Protein AF-A0A948C329-F1 (afdb_monomer_lite)

Sequence (79 aa):
MGNADSTIFVPLTTAQQRLFGTKYLSNIALSVTTTEMIDTAKDTIEKTLLAHFKISSPDDANFTVASQADVVTTINDIT

Secondary structure (DSSP, 8-state):
---GGG-----HHHIIIIIS-----S------SSGGGHHHHHHHHHHHHHHHHT-SSGGG-S-----HHHHHHHHHTT-

Radius of gyration: 16.01 Å; chains: 1; bounding box: 38×31×30 Å

pLDDT: mean 81.5, std 14.12, range [42.69, 93.0]

Structure (mmCIF, N/CA/C/O backbone):
data_AF-A0A948C329-F1
#
_entry.id   AF-A0A948C329-F1
#
loop_
_atom_site.group_PDB
_atom_site.id
_atom_site.type_symbol
_atom_site.label_atom_id
_atom_site.label_alt_id
_atom_site.label_comp_id
_atom_site.label_asym_id
_atom_site.label_entity_id
_atom_site.label_seq_id
_atom_site.pdbx_PDB_ins_code
_atom_site.Cartn_x
_atom_site.Cartn_y
_atom_site.Cartn_z
_atom_site.occupancy
_atom_site.B_iso_or_equiv
_atom_site.auth_seq_id
_atom_site.auth_comp_id
_atom_site.auth_asym_id
_atom_site.auth_atom_id
_atom_site.pdbx_PDB_model_num
ATOM 1 N N . MET A 1 1 ? 2.205 -20.013 6.553 1.00 48.06 1 MET A N 1
ATOM 2 C CA . MET A 1 1 ? 2.838 -19.011 7.437 1.00 48.06 1 MET A CA 1
ATOM 3 C C . MET A 1 1 ? 4.174 -19.597 7.871 1.00 48.06 1 MET A C 1
ATOM 5 O O . MET A 1 1 ? 4.178 -20.567 8.614 1.00 48.06 1 MET A O 1
ATOM 9 N N . GLY A 1 2 ? 5.276 -19.152 7.261 1.00 49.09 2 GLY A N 1
ATOM 10 C CA . GLY A 1 2 ? 6.613 -19.694 7.526 1.00 49.09 2 GLY A CA 1
ATOM 11 C C . GLY A 1 2 ? 7.109 -19.295 8.915 1.00 49.09 2 GLY A C 1
ATOM 12 O O . GLY A 1 2 ? 6.764 -18.219 9.394 1.00 49.09 2 GLY A O 1
ATOM 13 N N . ASN A 1 3 ? 7.874 -20.183 9.552 1.00 56.34 3 ASN A N 1
ATOM 14 C CA . ASN A 1 3 ? 8.431 -20.002 10.893 1.00 56.34 3 ASN A CA 1
ATOM 15 C C . ASN A 1 3 ? 9.060 -18.609 11.068 1.00 56.34 3 ASN A C 1
ATOM 17 O O . ASN A 1 3 ? 9.905 -18.197 10.268 1.00 56.34 3 ASN A O 1
ATOM 21 N N . ALA A 1 4 ? 8.667 -17.906 12.136 1.00 60.97 4 ALA A N 1
ATOM 22 C CA . ALA A 1 4 ? 9.198 -16.589 12.500 1.00 60.97 4 ALA A CA 1
ATOM 23 C C . ALA A 1 4 ? 10.733 -16.592 12.664 1.00 60.97 4 ALA A C 1
ATOM 25 O O . ALA A 1 4 ? 11.370 -15.556 12.499 1.00 60.97 4 ALA A O 1
ATOM 26 N N . ASP A 1 5 ? 11.322 -17.772 12.876 1.00 71.94 5 ASP A N 1
ATOM 27 C CA . ASP A 1 5 ? 12.762 -18.007 13.014 1.00 71.94 5 ASP A CA 1
ATOM 28 C C . ASP A 1 5 ? 13.582 -17.663 11.761 1.00 71.94 5 ASP A C 1
ATOM 30 O O . ASP A 1 5 ? 14.797 -17.505 11.842 1.00 71.94 5 ASP A O 1
ATOM 34 N N . SER A 1 6 ? 12.950 -17.547 10.589 1.00 81.81 6 SER A N 1
ATOM 35 C CA . SER A 1 6 ? 13.628 -17.203 9.327 1.00 81.81 6 SER A CA 1
ATOM 36 C C . SER A 1 6 ? 13.298 -15.796 8.818 1.00 81.81 6 SER A C 1
ATOM 38 O O . SER A 1 6 ? 13.508 -15.504 7.642 1.00 81.81 6 SER A O 1
ATOM 40 N N . THR A 1 7 ? 12.776 -14.917 9.680 1.00 84.19 7 THR A N 1
ATOM 41 C CA . THR A 1 7 ? 12.444 -13.531 9.317 1.00 84.19 7 THR A CA 1
ATOM 42 C C . THR A 1 7 ? 13.332 -12.549 10.072 1.00 84.19 7 THR A C 1
ATOM 44 O O . THR A 1 7 ? 13.479 -12.634 11.286 1.00 84.19 7 THR A O 1
ATOM 47 N N . ILE A 1 8 ? 13.903 -11.580 9.355 1.00 86.00 8 ILE A N 1
ATOM 48 C CA . ILE A 1 8 ? 14.655 -10.468 9.944 1.00 86.00 8 ILE A CA 1
ATOM 49 C C . ILE A 1 8 ? 14.027 -9.137 9.537 1.00 86.00 8 ILE A C 1
ATOM 51 O O . ILE A 1 8 ? 13.527 -8.989 8.421 1.00 86.00 8 ILE A O 1
ATOM 55 N N . PHE A 1 9 ? 14.083 -8.154 10.433 1.00 89.50 9 PHE A N 1
ATOM 56 C CA . PHE A 1 9 ? 13.658 -6.791 10.133 1.00 89.50 9 PHE A CA 1
ATOM 57 C C . PHE A 1 9 ? 14.851 -5.960 9.684 1.00 89.50 9 PHE A C 1
ATOM 59 O O . PHE A 1 9 ? 15.888 -5.915 10.343 1.00 89.50 9 PHE A O 1
ATOM 66 N N . VAL A 1 10 ? 14.682 -5.273 8.561 1.00 91.38 10 VAL A N 1
ATOM 67 C CA . VAL A 1 10 ? 15.679 -4.362 8.003 1.00 91.38 10 VAL A CA 1
ATOM 68 C C . VAL A 1 10 ? 15.007 -3.038 7.639 1.00 91.38 10 VAL A C 1
ATOM 70 O O . VAL A 1 10 ? 13.829 -3.034 7.274 1.00 91.38 10 VAL A O 1
ATOM 73 N N . PRO A 1 11 ? 15.720 -1.900 7.706 1.00 93.00 11 PRO A N 1
ATOM 74 C CA . PRO A 1 11 ? 15.175 -0.629 7.245 1.00 93.00 11 PRO A CA 1
ATOM 75 C C . PRO A 1 11 ? 14.781 -0.693 5.765 1.00 93.00 11 PRO A C 1
ATOM 77 O O . PRO A 1 11 ? 15.535 -1.216 4.940 1.00 93.00 11 PRO A O 1
ATOM 80 N N . LEU A 1 12 ? 13.638 -0.098 5.415 1.00 89.81 12 LEU A N 1
ATOM 81 C CA . LEU A 1 12 ? 13.087 -0.142 4.056 1.00 89.81 12 LEU A CA 1
ATOM 82 C C . LEU A 1 12 ? 14.089 0.334 2.998 1.00 89.81 12 LEU A C 1
ATOM 84 O O . LEU A 1 12 ? 14.311 -0.342 1.997 1.00 89.81 12 LEU A O 1
ATOM 88 N N . THR A 1 13 ? 14.748 1.466 3.243 1.00 93.00 13 THR A N 1
ATOM 89 C CA . THR A 1 13 ? 15.738 2.030 2.315 1.00 93.00 13 THR A CA 1
ATOM 90 C C . THR A 1 13 ? 16.927 1.093 2.101 1.00 93.00 13 THR A C 1
ATOM 92 O O . THR A 1 13 ? 17.453 1.010 0.993 1.00 93.00 13 THR A O 1
ATOM 95 N N . THR A 1 14 ? 17.320 0.331 3.128 1.00 91.94 14 THR A 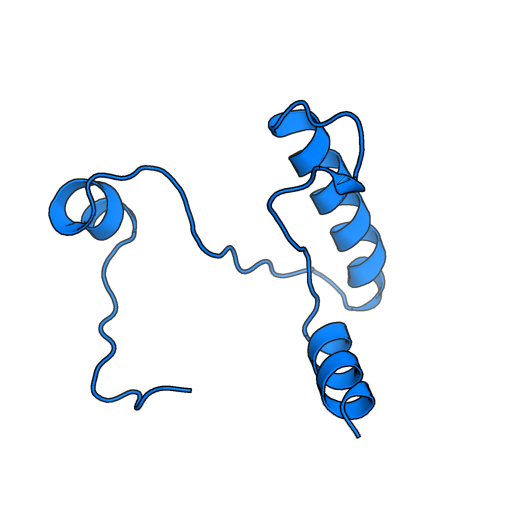N 1
ATOM 96 C CA . THR A 1 14 ? 18.397 -0.666 3.031 1.00 91.94 14 THR A CA 1
ATOM 97 C C . THR A 1 14 ? 17.957 -1.860 2.194 1.00 91.94 14 THR A C 1
ATOM 99 O O . THR A 1 14 ? 18.693 -2.280 1.302 1.00 91.94 14 THR A O 1
ATOM 102 N N . ALA A 1 15 ? 16.742 -2.366 2.423 1.00 90.81 15 ALA A N 1
ATOM 103 C CA . ALA A 1 15 ? 16.168 -3.434 1.613 1.00 90.81 15 ALA A CA 1
ATOM 104 C C . ALA A 1 15 ? 16.086 -3.036 0.130 1.00 90.81 15 ALA A C 1
ATOM 106 O O . ALA A 1 15 ? 16.556 -3.769 -0.738 1.00 90.81 15 ALA A O 1
ATOM 107 N N . GLN A 1 16 ? 15.562 -1.843 -0.152 1.00 91.69 16 GLN A N 1
ATOM 108 C CA . GLN A 1 16 ? 15.384 -1.330 -1.510 1.00 91.69 16 GLN A CA 1
ATOM 109 C C . GLN A 1 16 ? 16.711 -1.114 -2.246 1.00 91.69 16 GLN A C 1
ATOM 111 O O . GLN A 1 16 ? 16.867 -1.567 -3.377 1.00 91.69 16 GLN A O 1
ATOM 116 N N . GLN A 1 17 ? 17.682 -0.450 -1.612 1.00 92.38 17 GLN A N 1
ATOM 117 C CA . GLN A 1 17 ? 18.918 -0.037 -2.287 1.00 92.38 17 GLN A CA 1
ATOM 118 C C . GLN A 1 17 ? 20.015 -1.102 -2.275 1.00 92.38 17 GLN A C 1
ATOM 120 O O . GLN A 1 17 ? 20.777 -1.189 -3.234 1.00 92.38 17 GLN A O 1
ATOM 125 N N . ARG A 1 18 ? 20.141 -1.874 -1.187 1.00 91.00 18 ARG A N 1
ATOM 126 C CA . ARG A 1 18 ? 21.295 -2.765 -0.971 1.00 91.00 18 ARG A CA 1
ATOM 127 C C . ARG A 1 18 ? 20.973 -4.249 -1.094 1.00 91.00 18 ARG A C 1
ATOM 129 O O . ARG A 1 18 ? 21.878 -5.003 -1.426 1.00 91.00 18 ARG A O 1
ATOM 136 N N . LEU A 1 19 ? 19.736 -4.671 -0.817 1.00 90.44 19 LEU A N 1
ATOM 137 C CA . LEU A 1 19 ? 19.370 -6.095 -0.836 1.00 90.44 19 LEU A CA 1
ATOM 138 C C . LEU A 1 19 ? 18.659 -6.503 -2.129 1.00 90.44 19 LEU A C 1
ATOM 140 O O . LEU A 1 19 ? 19.051 -7.484 -2.751 1.00 90.44 19 LEU A O 1
ATOM 144 N N . PHE A 1 20 ? 17.631 -5.757 -2.539 1.00 89.56 20 PHE A N 1
ATOM 145 C CA . PHE A 1 20 ? 16.742 -6.158 -3.636 1.00 89.56 20 PHE A CA 1
ATOM 146 C C . PHE A 1 20 ? 16.891 -5.321 -4.910 1.00 89.56 20 PHE A C 1
ATOM 148 O O . PHE A 1 20 ? 16.405 -5.730 -5.960 1.00 89.56 20 PHE A O 1
ATOM 155 N N . GLY A 1 21 ? 17.523 -4.144 -4.838 1.00 89.69 21 GLY A N 1
ATOM 156 C CA . GLY A 1 21 ? 17.706 -3.265 -6.000 1.00 89.69 21 GLY A CA 1
ATOM 157 C C . GLY A 1 21 ? 16.389 -2.786 -6.626 1.00 89.69 21 GLY A C 1
ATOM 158 O O . GLY A 1 21 ? 16.330 -2.533 -7.827 1.00 89.69 21 GLY A O 1
ATOM 159 N N . THR A 1 22 ? 15.321 -2.683 -5.832 1.00 89.38 22 THR A N 1
ATOM 160 C CA . THR A 1 22 ? 13.976 -2.304 -6.285 1.00 89.38 22 THR A CA 1
ATOM 161 C C . THR A 1 22 ? 13.437 -1.130 -5.484 1.00 89.38 22 THR A C 1
ATOM 163 O O . THR A 1 22 ? 13.758 -0.955 -4.312 1.00 89.38 22 THR A O 1
ATOM 166 N N . LYS A 1 23 ? 12.576 -0.334 -6.118 1.00 87.12 23 LYS A N 1
ATOM 167 C CA . LYS A 1 23 ? 11.848 0.779 -5.489 1.00 87.12 23 LYS A CA 1
ATOM 168 C C . LYS A 1 23 ? 10.379 0.457 -5.204 1.00 87.12 23 LYS A C 1
ATOM 170 O O . LYS A 1 23 ? 9.670 1.302 -4.669 1.00 87.12 23 LYS A O 1
ATOM 175 N N . TYR A 1 24 ? 9.915 -0.730 -5.592 1.00 87.62 24 TYR A N 1
ATOM 176 C CA . TYR A 1 24 ? 8.522 -1.139 -5.431 1.00 87.62 24 TYR A CA 1
ATOM 177 C C . TYR A 1 24 ? 8.291 -1.768 -4.057 1.00 87.62 24 TYR A C 1
ATOM 179 O O . TYR A 1 24 ? 9.193 -2.378 -3.480 1.00 87.62 24 TYR A O 1
ATOM 187 N N . LEU A 1 25 ? 7.083 -1.589 -3.530 1.00 87.94 25 LEU A N 1
ATOM 188 C CA . LEU A 1 25 ? 6.654 -2.138 -2.247 1.00 87.94 25 LEU A CA 1
ATOM 189 C C . LEU A 1 25 ? 5.725 -3.321 -2.502 1.00 87.94 25 LEU A C 1
ATOM 191 O O . LEU A 1 25 ? 4.859 -3.238 -3.366 1.00 87.94 25 LEU A O 1
ATOM 195 N N . SER A 1 26 ? 5.899 -4.402 -1.744 1.00 86.06 26 SER A N 1
ATOM 196 C CA . SER A 1 26 ? 5.015 -5.569 -1.835 1.00 86.06 26 SER A CA 1
ATOM 197 C C . SER A 1 26 ? 3.737 -5.390 -1.022 1.00 86.06 26 SER A C 1
ATOM 199 O O . SER A 1 26 ? 2.685 -5.829 -1.455 1.00 86.06 26 SER A O 1
ATOM 201 N N . ASN A 1 27 ? 3.830 -4.750 0.148 1.00 85.25 27 ASN A N 1
ATOM 202 C CA . ASN A 1 27 ? 2.714 -4.558 1.071 1.00 85.25 27 ASN A CA 1
ATOM 203 C C . ASN A 1 27 ? 2.835 -3.195 1.760 1.00 85.25 27 ASN A C 1
ATOM 205 O O . ASN A 1 27 ? 3.942 -2.768 2.099 1.00 85.25 27 ASN A O 1
ATOM 209 N N . ILE A 1 28 ? 1.700 -2.543 2.008 1.00 88.19 28 ILE A N 1
ATOM 210 C CA . ILE A 1 28 ? 1.609 -1.309 2.795 1.00 88.19 28 ILE A CA 1
ATOM 211 C C . ILE A 1 28 ? 0.538 -1.528 3.860 1.00 88.19 28 ILE A C 1
ATOM 213 O O . ILE A 1 28 ? -0.612 -1.809 3.536 1.00 88.19 28 ILE A O 1
ATOM 217 N N . ALA A 1 29 ? 0.918 -1.403 5.130 1.00 87.25 29 ALA A N 1
ATOM 218 C CA . ALA A 1 29 ? -0.030 -1.414 6.235 1.00 87.25 29 ALA A CA 1
ATOM 219 C C . ALA A 1 29 ? -0.494 0.019 6.519 1.00 87.25 29 ALA A C 1
ATOM 221 O O . ALA A 1 29 ? 0.329 0.928 6.648 1.00 87.25 29 ALA A O 1
ATOM 222 N N . LEU A 1 30 ? -1.807 0.214 6.617 1.00 86.38 30 LEU A N 1
ATOM 223 C CA . LEU A 1 30 ? -2.435 1.506 6.882 1.00 86.38 30 LEU A CA 1
ATOM 224 C C . LEU A 1 30 ? -3.259 1.413 8.166 1.00 86.38 30 LEU A C 1
ATOM 226 O O . LEU A 1 30 ? -3.853 0.376 8.454 1.00 86.38 30 LEU A O 1
ATOM 230 N N . SER A 1 31 ? -3.288 2.503 8.929 1.00 87.12 31 SER A N 1
ATOM 231 C CA . SER A 1 31 ? -4.112 2.632 10.130 1.00 87.12 31 SER A CA 1
ATOM 232 C C . SER A 1 31 ? -5.167 3.705 9.897 1.00 87.12 31 SER A C 1
ATOM 234 O O . SER A 1 31 ? -4.845 4.794 9.420 1.00 87.12 31 SER A O 1
ATOM 236 N N . VAL A 1 32 ? -6.420 3.386 10.211 1.00 87.19 32 VAL A N 1
ATOM 237 C CA . VAL A 1 32 ? -7.568 4.288 10.063 1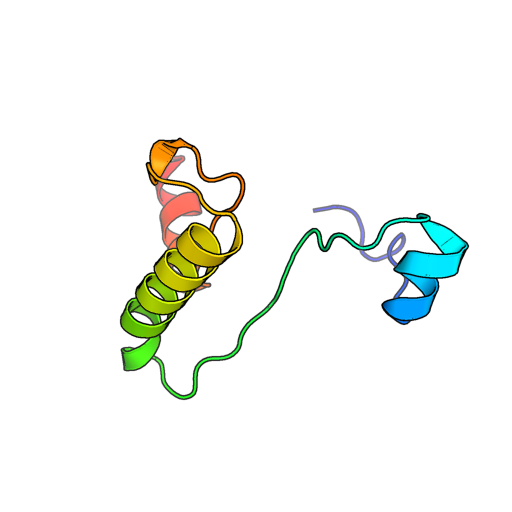.00 87.19 32 VAL A CA 1
ATOM 238 C C . VAL A 1 32 ? -7.947 4.813 11.445 1.00 87.19 32 VAL A C 1
ATOM 240 O O . VAL A 1 32 ? -7.890 4.070 12.422 1.00 87.19 32 VAL A O 1
ATOM 243 N N . THR A 1 33 ? -8.321 6.091 11.544 1.00 88.44 33 THR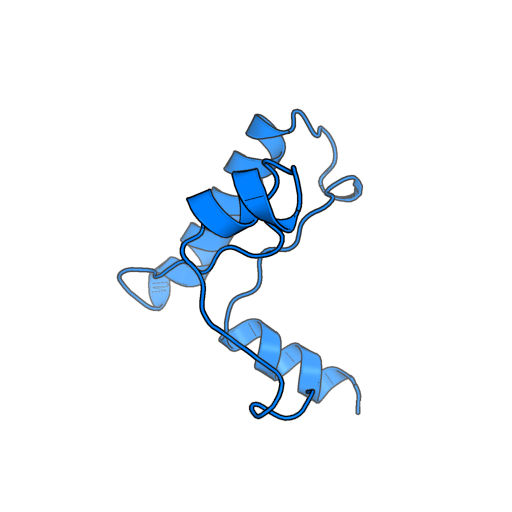 A N 1
ATOM 244 C CA . THR A 1 33 ? -8.590 6.742 12.839 1.00 88.44 33 THR A CA 1
ATOM 245 C C . THR A 1 33 ? -9.728 6.079 13.612 1.00 88.44 33 THR A C 1
ATOM 247 O O . THR A 1 33 ? -9.656 5.990 14.834 1.00 88.44 33 THR A O 1
ATOM 250 N N . THR A 1 34 ? -10.775 5.623 12.917 1.00 87.81 34 THR A N 1
ATOM 251 C CA . THR A 1 34 ? -11.908 4.915 13.523 1.00 87.81 34 THR A CA 1
ATOM 252 C C . THR A 1 34 ? -12.375 3.767 12.634 1.00 87.81 34 THR A C 1
ATOM 254 O O . THR A 1 34 ? -12.100 3.735 11.431 1.00 87.81 34 THR A O 1
ATOM 257 N N . THR A 1 35 ? -13.091 2.817 13.231 1.00 84.06 35 THR A N 1
ATOM 258 C CA . THR A 1 35 ? -13.625 1.629 12.554 1.00 84.06 35 THR A CA 1
ATOM 259 C C . THR A 1 35 ? -14.670 1.962 11.495 1.00 84.06 35 THR A C 1
ATOM 261 O O . THR A 1 35 ? -14.700 1.324 10.450 1.00 84.06 35 THR A O 1
ATOM 264 N N . GLU A 1 36 ? -15.482 2.997 11.710 1.00 87.44 36 GLU A N 1
ATOM 265 C CA . GLU A 1 36 ? -16.541 3.404 10.773 1.00 87.44 36 GLU A CA 1
ATOM 266 C C . GLU A 1 36 ? -15.971 3.989 9.474 1.00 87.44 36 GLU A C 1
ATOM 268 O O . GLU A 1 36 ? -16.645 4.025 8.448 1.00 87.44 36 GLU A O 1
ATOM 273 N N . MET A 1 37 ? -14.718 4.449 9.504 1.00 88.81 37 MET A N 1
ATOM 274 C CA . MET A 1 37 ? -14.049 5.011 8.335 1.00 88.81 37 MET A CA 1
ATOM 275 C C . MET A 1 37 ? -13.337 3.963 7.479 1.00 88.81 37 MET A C 1
ATOM 277 O O . MET A 1 37 ? -12.791 4.336 6.445 1.00 88.81 37 MET A O 1
ATOM 281 N N . ILE A 1 38 ? -13.321 2.683 7.868 1.00 87.56 38 ILE A N 1
ATOM 282 C CA . ILE A 1 38 ? -12.588 1.635 7.138 1.00 87.56 38 ILE A CA 1
ATOM 283 C C . ILE A 1 38 ? -13.070 1.532 5.686 1.00 87.56 38 ILE A C 1
ATOM 285 O O . ILE A 1 38 ? -12.241 1.597 4.779 1.00 87.56 38 ILE A O 1
ATOM 289 N N . ASP A 1 39 ? -14.381 1.460 5.453 1.00 88.56 39 ASP A N 1
ATOM 290 C CA . ASP A 1 39 ? -14.938 1.323 4.098 1.00 88.56 39 ASP A CA 1
ATOM 291 C C . ASP A 1 39 ? -14.662 2.563 3.241 1.00 88.56 39 ASP A C 1
ATOM 293 O O . ASP A 1 39 ? -14.226 2.466 2.094 1.00 88.56 39 ASP A O 1
ATOM 297 N N . THR A 1 40 ? -14.833 3.749 3.832 1.00 90.50 40 THR A N 1
ATOM 298 C CA . THR A 1 40 ? -14.536 5.026 3.161 1.00 90.50 40 THR A CA 1
ATOM 299 C C . THR A 1 40 ? -13.050 5.140 2.819 1.00 90.50 40 THR A C 1
ATOM 301 O O . THR A 1 40 ? -12.681 5.586 1.730 1.00 90.50 40 THR A O 1
ATOM 304 N N . ALA A 1 41 ? -12.178 4.738 3.745 1.00 90.94 41 ALA A N 1
ATOM 305 C CA . ALA A 1 41 ? -10.739 4.743 3.540 1.00 90.94 41 ALA A CA 1
ATOM 306 C C . ALA A 1 41 ? -10.354 3.771 2.424 1.00 90.94 41 ALA A C 1
ATOM 308 O O . ALA A 1 41 ? -9.580 4.147 1.548 1.00 90.94 41 ALA A O 1
ATOM 309 N N . LYS A 1 42 ? -10.929 2.565 2.413 1.00 89.31 42 LYS A N 1
ATOM 310 C CA . LYS A 1 42 ? -10.692 1.540 1.394 1.00 89.31 42 LYS A CA 1
ATOM 311 C C . LYS A 1 42 ? -11.043 2.045 -0.010 1.00 89.31 42 LYS A C 1
ATOM 313 O O . LYS A 1 42 ? -10.166 2.051 -0.870 1.00 89.31 42 LYS A O 1
ATOM 318 N N . ASP A 1 43 ? -12.245 2.589 -0.202 1.00 90.75 43 ASP A N 1
ATOM 319 C CA . ASP A 1 43 ? -12.676 3.187 -1.479 1.00 90.75 43 ASP A CA 1
ATOM 320 C C . ASP A 1 43 ? -11.773 4.362 -1.906 1.00 90.75 43 ASP A C 1
ATOM 322 O O . ASP A 1 43 ? -11.368 4.482 -3.065 1.00 90.75 43 ASP A O 1
ATOM 326 N N . THR A 1 44 ? -11.379 5.214 -0.954 1.00 91.81 44 THR A N 1
ATOM 327 C CA . THR A 1 44 ? -10.469 6.337 -1.227 1.00 91.81 44 THR A CA 1
ATOM 328 C C . THR A 1 44 ? -9.086 5.854 -1.672 1.00 91.81 44 THR A C 1
ATOM 330 O O . THR A 1 44 ? -8.508 6.408 -2.612 1.00 91.81 44 THR A O 1
ATOM 333 N N . ILE A 1 45 ? -8.546 4.826 -1.013 1.00 91.62 45 ILE A N 1
ATOM 334 C CA . ILE A 1 45 ? -7.251 4.227 -1.351 1.00 91.62 45 ILE A CA 1
ATOM 335 C C . ILE A 1 45 ? -7.320 3.603 -2.744 1.00 91.62 45 ILE A C 1
ATOM 337 O O . ILE A 1 45 ? -6.454 3.895 -3.567 1.00 91.62 45 ILE A O 1
ATOM 341 N N . GLU A 1 46 ? -8.351 2.809 -3.036 1.00 90.94 46 GLU A N 1
ATOM 342 C CA . GLU A 1 46 ? -8.533 2.174 -4.346 1.00 90.94 46 GLU A CA 1
ATOM 343 C C . GLU A 1 46 ? -8.567 3.213 -5.469 1.00 90.94 46 GLU A C 1
ATOM 345 O O . GLU A 1 46 ? -7.759 3.146 -6.397 1.00 90.94 46 GLU A O 1
ATOM 350 N N . LYS A 1 47 ? -9.407 4.248 -5.344 1.00 91.69 47 LYS A N 1
ATOM 351 C CA . LYS A 1 47 ? -9.482 5.343 -6.326 1.00 91.69 47 LYS A CA 1
ATOM 352 C C . LYS A 1 47 ? -8.150 6.066 -6.498 1.00 91.69 47 LYS A C 1
ATOM 354 O O . LYS A 1 47 ? -7.750 6.367 -7.624 1.00 91.69 47 LYS A O 1
ATOM 359 N N . THR A 1 48 ? -7.451 6.335 -5.396 1.00 92.75 48 THR A N 1
ATOM 360 C CA . THR A 1 48 ? -6.151 7.019 -5.426 1.00 92.75 48 THR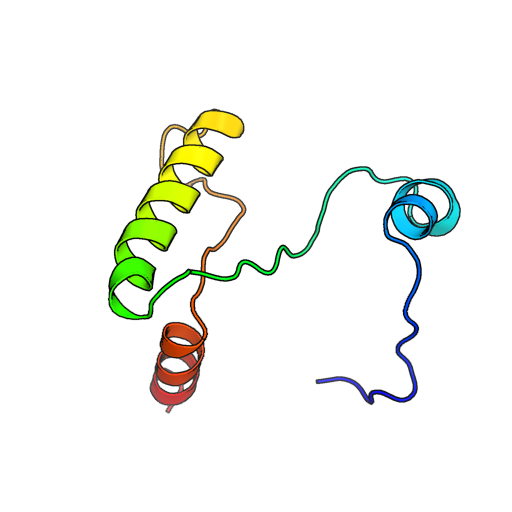 A CA 1
ATOM 361 C C . THR A 1 48 ? -5.102 6.179 -6.149 1.00 92.75 48 THR A C 1
ATOM 363 O O . THR A 1 48 ? -4.357 6.709 -6.974 1.00 92.75 48 THR A O 1
ATOM 366 N N . LEU A 1 49 ? -5.050 4.874 -5.879 1.00 91.19 49 LEU A N 1
ATOM 367 C CA . LEU A 1 49 ? -4.101 3.963 -6.512 1.00 91.19 49 LEU A CA 1
ATOM 368 C C . LEU A 1 49 ? -4.422 3.754 -7.997 1.00 91.19 49 LEU A C 1
ATOM 370 O O . LEU A 1 49 ? -3.508 3.846 -8.816 1.00 91.19 49 LEU A O 1
ATOM 374 N N . LEU A 1 50 ? -5.694 3.573 -8.372 1.00 92.31 50 LEU A N 1
ATOM 375 C CA . LEU A 1 50 ? -6.109 3.491 -9.780 1.00 92.31 50 LEU A CA 1
ATOM 376 C C . LEU A 1 50 ? -5.681 4.742 -10.558 1.00 92.31 50 LEU A C 1
ATOM 378 O O . LEU A 1 50 ? -5.059 4.636 -11.618 1.00 92.31 50 LEU A O 1
ATOM 382 N N . ALA A 1 51 ? -5.938 5.929 -9.999 1.00 92.19 51 ALA A N 1
ATOM 383 C CA . ALA A 1 51 ? -5.529 7.194 -10.602 1.00 92.19 51 ALA A CA 1
ATOM 384 C C . ALA A 1 51 ? -3.999 7.327 -10.694 1.00 92.19 51 ALA A C 1
ATOM 386 O O . ALA A 1 51 ? -3.476 7.752 -11.726 1.00 92.19 51 ALA A O 1
ATOM 387 N N . HIS A 1 52 ? -3.269 6.933 -9.645 1.00 90.75 52 HIS A N 1
ATOM 388 C CA . HIS A 1 52 ? -1.807 6.982 -9.613 1.00 90.75 52 HIS A CA 1
ATOM 389 C C . HIS A 1 52 ? -1.172 6.077 -10.678 1.00 90.75 52 HIS A C 1
ATOM 391 O O . HIS A 1 52 ? -0.250 6.498 -11.380 1.00 90.75 52 HIS A O 1
ATOM 397 N N . PHE A 1 53 ? -1.691 4.858 -10.834 1.00 90.25 53 PHE A N 1
ATOM 398 C CA . PHE A 1 53 ? -1.215 3.888 -11.820 1.00 90.25 53 PHE A CA 1
ATOM 399 C C . PHE A 1 53 ? -1.819 4.079 -13.219 1.00 90.25 53 PHE A C 1
ATOM 401 O O . PHE A 1 53 ? -1.428 3.369 -14.144 1.00 90.25 53 PHE A O 1
ATOM 408 N N . LYS A 1 54 ? -2.714 5.063 -13.401 1.00 90.88 54 LYS A N 1
ATOM 409 C CA . LYS A 1 54 ? -3.432 5.345 -14.659 1.00 90.88 54 LYS A CA 1
ATOM 410 C C . LYS A 1 54 ? -4.220 4.140 -15.184 1.00 90.88 54 LYS A C 1
ATOM 412 O O . LYS A 1 54 ? -4.306 3.917 -16.391 1.00 90.88 54 LYS A O 1
ATOM 417 N N . ILE A 1 55 ? -4.792 3.371 -14.269 1.00 90.25 55 ILE A N 1
ATOM 418 C CA . ILE A 1 55 ? -5.598 2.196 -14.576 1.00 90.25 55 ILE A CA 1
ATOM 419 C C . ILE A 1 55 ? -7.041 2.660 -14.785 1.00 90.25 55 ILE A C 1
ATOM 421 O O . ILE A 1 55 ? -7.609 3.336 -13.930 1.00 90.25 55 ILE A O 1
ATOM 425 N N . SER A 1 56 ? -7.614 2.342 -15.948 1.00 83.88 56 SER A N 1
ATOM 426 C CA . SER A 1 56 ? -8.965 2.795 -16.320 1.00 83.88 56 SER A CA 1
ATOM 427 C C . SER A 1 56 ? -10.064 1.825 -15.883 1.00 83.88 56 SER A C 1
ATOM 429 O O . SER A 1 56 ? -11.177 2.267 -15.614 1.00 83.88 56 SER A O 1
ATOM 431 N N . SER A 1 57 ? -9.755 0.526 -15.796 1.00 84.19 57 SER A N 1
ATOM 432 C CA . SER A 1 57 ? -10.674 -0.500 -15.303 1.00 84.19 57 SER A CA 1
ATOM 433 C C . SER A 1 57 ? -10.179 -1.064 -13.970 1.00 84.19 57 SER A C 1
ATOM 435 O O . SER A 1 57 ? -9.026 -1.487 -13.905 1.00 84.19 57 SER A O 1
ATOM 437 N N . PRO A 1 58 ? -11.014 -1.128 -12.919 1.00 80.00 58 PRO A N 1
ATOM 438 C CA . PRO A 1 58 ? -10.662 -1.802 -11.669 1.00 80.00 58 PRO A CA 1
ATOM 439 C C . PRO A 1 58 ? -10.215 -3.260 -11.857 1.00 80.00 58 PRO A C 1
ATOM 441 O O . PRO A 1 58 ? -9.387 -3.736 -11.090 1.00 80.00 58 PRO A O 1
ATOM 444 N N . ASP A 1 59 ? -10.695 -3.940 -12.902 1.00 83.81 59 ASP A N 1
ATOM 445 C CA . ASP A 1 59 ? -10.330 -5.332 -13.207 1.00 83.81 59 ASP A CA 1
ATOM 446 C C . ASP A 1 59 ? -8.861 -5.491 -13.640 1.00 83.81 59 ASP A C 1
ATOM 448 O O . ASP A 1 59 ? -8.285 -6.570 -13.514 1.00 83.81 59 ASP A O 1
ATOM 452 N N . ASP A 1 60 ? -8.235 -4.407 -14.110 1.00 84.56 60 ASP A N 1
ATOM 453 C CA . ASP A 1 60 ? -6.819 -4.372 -14.489 1.00 84.56 60 ASP A CA 1
ATOM 454 C C . ASP A 1 60 ? -5.909 -4.001 -13.299 1.00 84.56 60 ASP A C 1
ATOM 456 O O . ASP A 1 60 ? -4.695 -3.821 -13.460 1.00 84.56 60 ASP A O 1
ATOM 460 N N . ALA A 1 61 ? -6.473 -3.835 -12.096 1.00 86.25 61 ALA A N 1
ATOM 461 C CA . ALA A 1 61 ? -5.714 -3.480 -10.907 1.00 86.25 61 ALA A CA 1
ATOM 462 C C . ALA A 1 61 ? -4.732 -4.595 -10.521 1.00 86.25 61 ALA A C 1
ATOM 464 O O . ALA A 1 61 ? -5.093 -5.747 -10.302 1.00 86.25 61 ALA A O 1
ATOM 465 N N . ASN A 1 62 ? -3.463 -4.225 -10.360 1.00 85.38 62 ASN A N 1
ATOM 466 C CA . ASN A 1 62 ? -2.398 -5.117 -9.900 1.00 85.38 62 ASN A CA 1
ATOM 467 C C . ASN A 1 62 ? -2.179 -5.059 -8.375 1.00 85.38 62 ASN A C 1
ATOM 469 O O . ASN A 1 62 ? -1.111 -5.430 -7.886 1.00 85.38 62 ASN A O 1
ATOM 473 N N . PHE A 1 63 ? -3.165 -4.562 -7.629 1.00 87.81 63 PHE A N 1
ATOM 474 C CA . PHE A 1 63 ? -3.129 -4.419 -6.178 1.00 87.81 63 PHE A CA 1
ATOM 475 C C . PHE A 1 63 ? -4.471 -4.824 -5.569 1.00 87.81 63 PHE A C 1
ATOM 477 O O . PHE A 1 63 ? -5.501 -4.843 -6.237 1.00 87.81 63 PHE A O 1
ATOM 484 N N . THR A 1 64 ? -4.463 -5.111 -4.272 1.00 87.44 64 THR A N 1
ATOM 485 C CA . THR A 1 64 ? -5.673 -5.418 -3.508 1.00 87.44 64 THR A CA 1
ATOM 486 C C . THR A 1 64 ? -5.639 -4.636 -2.207 1.00 87.44 64 THR A C 1
ATOM 488 O O . THR A 1 64 ? -4.601 -4.577 -1.545 1.00 87.44 64 THR A O 1
ATOM 491 N N . VAL A 1 65 ? -6.768 -4.035 -1.836 1.00 87.31 65 VAL A N 1
ATOM 492 C CA . VAL A 1 65 ? -6.943 -3.381 -0.539 1.00 87.31 65 VAL A CA 1
ATOM 493 C C . VAL A 1 65 ? -7.847 -4.274 0.299 1.00 87.31 65 VAL A C 1
ATOM 495 O O . VAL A 1 65 ? -8.980 -4.553 -0.078 1.00 87.31 65 VAL A O 1
ATOM 498 N N . ALA A 1 66 ? -7.341 -4.756 1.428 1.00 84.81 66 ALA A N 1
ATOM 499 C CA . ALA A 1 66 ? -8.093 -5.610 2.338 1.00 84.81 66 ALA A CA 1
ATOM 500 C C . ALA A 1 66 ? -8.019 -5.040 3.753 1.00 84.81 66 ALA A C 1
ATOM 502 O O . ALA A 1 66 ? -6.958 -4.592 4.197 1.00 84.81 66 ALA A O 1
ATOM 503 N N . SER A 1 67 ? -9.145 -5.059 4.463 1.00 81.62 67 SER A N 1
ATOM 504 C CA . SER A 1 67 ? -9.182 -4.762 5.892 1.00 81.62 67 SER A CA 1
ATOM 505 C C . SER A 1 67 ? -9.000 -6.043 6.712 1.00 81.62 67 SER A C 1
ATOM 507 O O . SER A 1 67 ? -9.238 -7.150 6.232 1.00 81.62 67 SER A O 1
ATOM 509 N N . GLN A 1 68 ? -8.611 -5.913 7.983 1.00 67.94 68 GLN A N 1
ATOM 510 C CA . GLN A 1 68 ? -8.532 -7.070 8.886 1.00 67.94 68 GLN A CA 1
ATOM 511 C C . GLN A 1 68 ? -9.892 -7.771 9.060 1.00 67.94 68 GLN A C 1
ATOM 513 O O . GLN A 1 68 ? -9.916 -8.969 9.318 1.00 67.94 68 GLN A O 1
ATOM 518 N N . ALA A 1 69 ? -11.008 -7.053 8.883 1.00 65.88 69 ALA A N 1
ATOM 519 C CA . ALA A 1 69 ? -12.346 -7.640 8.898 1.00 65.88 69 ALA A CA 1
ATOM 520 C C . ALA A 1 69 ? -12.605 -8.50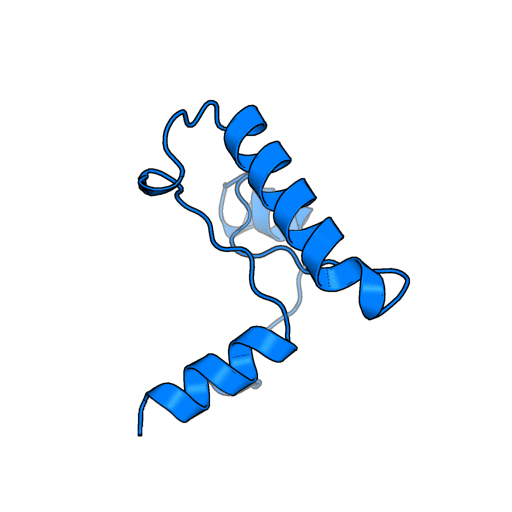7 7.650 1.00 65.88 69 ALA A C 1
ATOM 522 O O . ALA A 1 69 ? -13.115 -9.618 7.781 1.00 65.88 69 ALA A O 1
ATOM 523 N N . ASP A 1 70 ? -12.172 -8.050 6.469 1.00 65.75 70 ASP A N 1
ATOM 524 C CA . ASP A 1 70 ? -12.341 -8.768 5.192 1.00 65.75 70 ASP A CA 1
ATOM 525 C C . ASP A 1 70 ? -11.541 -10.079 5.137 1.00 65.75 70 ASP A C 1
ATOM 527 O O . ASP A 1 70 ? -11.943 -11.060 4.508 1.00 65.75 70 ASP A O 1
ATOM 531 N N . VAL A 1 71 ? -10.379 -10.113 5.797 1.00 59.97 71 VAL A N 1
ATOM 532 C CA . VAL A 1 71 ? -9.541 -11.321 5.853 1.00 59.97 71 VAL A CA 1
ATOM 533 C C . VAL A 1 71 ? -10.237 -12.432 6.646 1.00 59.97 71 VAL A C 1
ATOM 535 O O . VAL A 1 71 ? -10.119 -13.599 6.284 1.00 59.97 71 VAL A O 1
ATOM 538 N N . VAL A 1 72 ? -11.000 -12.092 7.692 1.00 59.19 72 VAL A N 1
ATOM 539 C CA . VAL A 1 72 ? -11.721 -13.084 8.509 1.00 59.19 72 VAL A CA 1
ATOM 540 C C . VAL A 1 72 ? -12.873 -13.719 7.726 1.00 59.19 72 VAL A C 1
ATOM 542 O O . VAL A 1 72 ? -13.051 -14.933 7.796 1.00 59.19 72 VAL A O 1
ATOM 545 N N . THR A 1 73 ? -13.632 -12.941 6.952 1.00 58.22 73 THR A N 1
ATOM 546 C CA . THR A 1 73 ? -14.716 -13.468 6.103 1.00 58.22 73 THR A CA 1
ATOM 547 C C . THR A 1 73 ? -14.182 -14.323 4.959 1.00 58.22 73 THR A C 1
ATOM 549 O O . THR A 1 73 ? -14.664 -15.435 4.763 1.00 58.22 73 THR A O 1
ATOM 552 N N . THR A 1 74 ? -13.113 -13.883 4.291 1.00 57.94 74 THR A N 1
ATOM 553 C CA . THR A 1 74 ? -12.507 -14.633 3.174 1.00 57.94 74 THR A CA 1
ATOM 554 C C . THR A 1 74 ? -11.960 -16.002 3.609 1.00 57.94 74 THR A C 1
ATOM 556 O O . THR A 1 74 ? -11.948 -16.940 2.819 1.00 57.94 74 THR A O 1
ATOM 559 N N . ILE A 1 75 ? -11.522 -16.150 4.867 1.00 52.47 75 ILE A N 1
ATOM 560 C CA . ILE A 1 75 ? -11.069 -17.444 5.409 1.00 52.47 75 ILE A CA 1
ATOM 561 C C . ILE A 1 75 ? -12.253 -18.377 5.723 1.00 52.47 75 ILE A C 1
ATOM 563 O O . ILE A 1 75 ? -12.112 -19.589 5.579 1.00 52.47 75 ILE A O 1
ATOM 567 N N . ASN A 1 76 ? -13.413 -17.840 6.113 1.00 45.75 76 ASN A N 1
ATOM 568 C CA . ASN A 1 76 ? -14.605 -18.642 6.418 1.00 45.75 76 ASN A CA 1
ATOM 569 C C . ASN A 1 76 ? -15.337 -19.128 5.155 1.00 45.75 76 ASN A C 1
ATOM 571 O O . ASN A 1 76 ? -15.907 -20.218 5.173 1.00 45.75 76 ASN A O 1
ATOM 575 N N . ASP A 1 77 ? -15.278 -18.366 4.061 1.00 43.25 77 ASP A N 1
ATOM 576 C CA . ASP A 1 77 ? -15.928 -18.705 2.784 1.00 43.25 77 ASP A CA 1
ATOM 577 C C . ASP A 1 77 ? -15.202 -19.807 1.981 1.00 43.25 77 ASP A C 1
ATOM 579 O O . ASP A 1 77 ? -15.695 -20.245 0.945 1.00 43.25 77 ASP A O 1
ATOM 583 N N . ILE A 1 78 ? -14.046 -20.297 2.454 1.00 49.31 78 ILE A N 1
ATO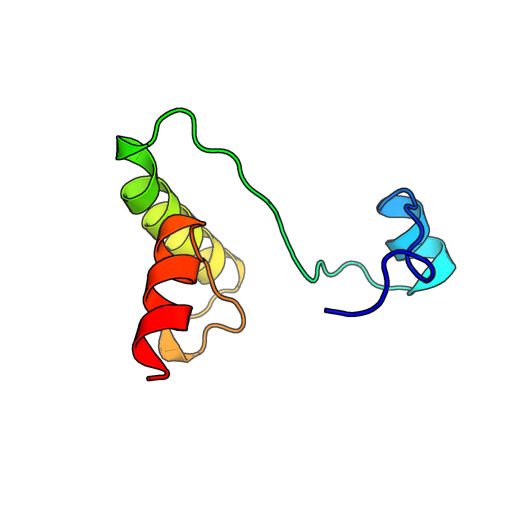M 584 C CA . ILE A 1 78 ? -13.338 -21.460 1.875 1.00 49.31 78 ILE A CA 1
ATOM 585 C C . ILE A 1 78 ? -13.824 -22.793 2.501 1.00 49.31 78 ILE A C 1
ATOM 587 O O . ILE A 1 78 ? -13.224 -23.844 2.278 1.00 49.31 78 ILE A O 1
ATOM 591 N N . THR A 1 79 ? -14.923 -22.785 3.264 1.00 42.69 79 THR A N 1
ATOM 592 C CA . THR A 1 79 ? -15.528 -24.014 3.818 1.00 42.69 79 THR A CA 1
ATOM 593 C C . THR A 1 79 ? -16.587 -24.589 2.886 1.00 42.69 79 THR A C 1
ATOM 595 O O . THR A 1 79 ? -16.531 -25.813 2.627 1.00 42.69 79 THR A O 1
#

Foldseek 3Di:
DDDPVPDDDDDPVCCCVPPPVHPDDPDDDDDDPDPVCLVVVQVVVLVVVCVVVVPPDSVPDPDDDDDPVRVVVVVVVVD